Protein AF-A0A0D9NR61-F1 (afdb_monomer_lite)

Radius of gyration: 29.36 Å; chains: 1; bounding box: 54×48×74 Å

InterPro domains:
  IPR004205 Cytochrome b-c1 complex subunit 8 [PF02939] (12-82)
  IPR004205 Cytochrome b-c1 complex subunit 8 [PTHR12119] (12-86)
  IPR036642 Cytochrome b-c1 complex subunit 8 superfamily [G3DSA:1.20.5.210] (4-85)
  IPR036642 Cytochrome b-c1 complex subunit 8 superfamily [SSF81508] (12-86)

Structure (mmCIF, N/CA/C/O backbone):
data_AF-A0A0D9NR61-F1
#
_entry.id   AF-A0A0D9NR61-F1
#
loop_
_atom_site.group_PDB
_atom_site.id
_atom_site.type_symbol
_atom_site.label_atom_id
_atom_site.label_alt_id
_atom_site.label_comp_id
_atom_site.label_asym_id
_atom_site.label_entity_id
_atom_site.label_seq_id
_atom_site.pdbx_PDB_ins_code
_atom_site.Cartn_x
_atom_site.Cartn_y
_atom_site.Cartn_z
_atom_site.occupancy
_atom_site.B_iso_or_equiv
_atom_site.auth_seq_id
_atom_site.auth_comp_id
_atom_site.auth_asym_id
_atom_site.auth_atom_id
_atom_site.pdbx_PDB_model_num
ATOM 1 N N . MET A 1 1 ? 2.950 35.143 15.675 1.00 46.22 1 MET A N 1
ATOM 2 C CA . MET A 1 1 ? 1.814 34.426 15.052 1.00 46.22 1 MET A CA 1
ATOM 3 C C . MET A 1 1 ? 1.524 33.148 15.844 1.00 46.22 1 MET A C 1
ATOM 5 O O . MET A 1 1 ?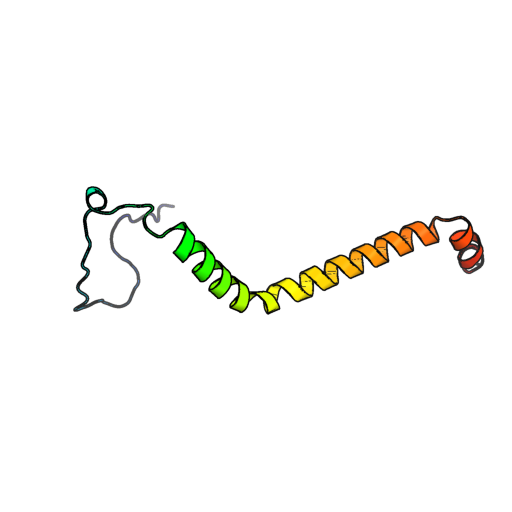 2.231 32.174 15.620 1.00 46.22 1 MET A O 1
ATOM 9 N N . PRO A 1 2 ? 0.562 33.114 16.787 1.00 51.19 2 PRO A N 1
ATOM 10 C CA . PRO A 1 2 ? 0.191 31.864 17.447 1.00 51.19 2 PRO A CA 1
ATOM 11 C C . PRO A 1 2 ? -1.299 31.533 17.245 1.00 51.19 2 PRO A C 1
ATOM 13 O O . PRO A 1 2 ? -2.164 32.098 17.905 1.00 51.19 2 PRO A O 1
ATOM 16 N N . PHE A 1 3 ? -1.597 30.565 16.375 1.00 60.00 3 PHE A N 1
ATOM 17 C CA . PHE A 1 3 ? -2.891 29.870 16.343 1.00 60.00 3 PHE A CA 1
ATOM 18 C C . PHE A 1 3 ? -2.679 28.397 16.698 1.00 60.00 3 PHE A C 1
ATOM 20 O O . PHE A 1 3 ? -2.779 27.511 15.857 1.00 60.00 3 PHE A O 1
ATOM 27 N N . PHE A 1 4 ? -2.379 28.126 17.969 1.00 63.19 4 PHE A N 1
ATOM 28 C CA . PHE A 1 4 ? -2.459 26.772 18.515 1.00 63.19 4 PHE A CA 1
ATOM 29 C C . PHE A 1 4 ? -3.366 26.777 19.745 1.00 63.19 4 PHE A C 1
ATOM 31 O O . PHE A 1 4 ? -2.918 26.779 20.889 1.00 63.19 4 PHE A O 1
ATOM 38 N N . ARG A 1 5 ? -4.682 26.819 19.501 1.00 59.56 5 ARG A N 1
ATOM 39 C CA . ARG A 1 5 ? -5.684 26.597 20.547 1.00 59.56 5 ARG A CA 1
ATOM 40 C C . ARG A 1 5 ? -5.827 25.090 20.745 1.00 59.56 5 ARG A C 1
ATOM 42 O O . ARG A 1 5 ? -6.526 24.411 19.996 1.00 59.56 5 ARG A O 1
ATOM 49 N N . ARG A 1 6 ? -5.112 24.573 21.744 1.00 68.50 6 ARG A N 1
ATOM 50 C CA . ARG A 1 6 ? -5.292 23.229 22.300 1.00 68.50 6 ARG A CA 1
ATOM 51 C C . ARG A 1 6 ? -6.717 23.142 22.875 1.00 68.50 6 ARG A C 1
ATOM 53 O O . ARG A 1 6 ? -7.156 24.081 23.523 1.00 68.50 6 ARG A O 1
ATOM 60 N N . THR A 1 7 ? -7.368 22.008 22.619 1.00 63.12 7 THR A N 1
ATOM 61 C CA . THR A 1 7 ? -8.618 21.489 23.212 1.00 63.12 7 THR A CA 1
ATOM 62 C C . THR A 1 7 ? -9.981 22.026 22.708 1.00 63.12 7 THR A C 1
ATOM 64 O O . THR A 1 7 ? -10.376 23.178 22.859 1.00 63.12 7 THR A O 1
ATOM 67 N N . ILE A 1 8 ? -10.696 21.075 22.086 1.00 63.50 8 ILE A N 1
ATOM 68 C CA . ILE A 1 8 ? -12.146 20.912 21.868 1.00 63.50 8 ILE A CA 1
ATOM 69 C C . ILE A 1 8 ? -12.922 22.142 21.374 1.00 63.50 8 ILE A C 1
ATOM 71 O O . ILE A 1 8 ? -13.909 22.579 21.952 1.00 63.50 8 ILE A O 1
ATOM 75 N N . ALA A 1 9 ? -12.535 22.631 20.204 1.00 60.22 9 ALA A N 1
ATOM 76 C CA . ALA A 1 9 ? -13.502 23.153 19.245 1.00 60.22 9 ALA A CA 1
ATOM 77 C C . ALA A 1 9 ? -13.255 22.430 17.920 1.00 60.22 9 ALA A C 1
ATOM 79 O O . ALA A 1 9 ? -12.676 22.985 16.987 1.00 60.22 9 ALA A O 1
ATOM 80 N N . GLN A 1 10 ? -13.620 21.144 17.863 1.00 66.69 10 GLN A N 1
ATOM 81 C CA . GLN A 1 10 ? -13.695 20.457 16.578 1.00 66.69 10 GLN A CA 1
ATOM 82 C C . GLN A 1 10 ? -14.776 21.198 15.777 1.00 66.69 10 GLN A C 1
ATOM 84 O O . GLN A 1 10 ? -15.925 21.255 16.212 1.00 66.69 10 GLN A O 1
ATOM 89 N N . ARG A 1 11 ? -14.412 21.845 14.663 1.00 59.47 11 ARG A N 1
ATOM 90 C CA . ARG A 1 11 ? -15.349 22.534 13.755 1.00 59.47 11 ARG A CA 1
ATOM 91 C C . ARG A 1 11 ? -16.205 21.504 12.996 1.00 59.47 11 ARG A C 1
ATOM 93 O O . ARG A 1 11 ? -16.103 21.388 11.783 1.00 59.47 11 ARG A O 1
ATOM 100 N N . GLY A 1 12 ? -16.988 20.707 13.716 1.00 72.38 12 GLY A N 1
ATOM 101 C CA . GLY A 1 12 ? -17.947 19.740 13.183 1.00 72.38 12 GLY A CA 1
ATOM 102 C C . GLY A 1 12 ? -19.371 20.084 13.619 1.00 72.38 12 GLY A C 1
ATOM 103 O O . GLY A 1 12 ? -19.576 20.887 14.531 1.00 72.38 12 GLY A O 1
ATOM 104 N N . SER A 1 13 ? -20.368 19.485 12.967 1.00 81.62 13 SER A N 1
ATOM 105 C CA . SER A 1 13 ? -21.774 19.607 13.369 1.00 81.62 13 SER A CA 1
ATOM 106 C C . SER A 1 13 ? -21.977 19.144 14.817 1.00 81.62 13 SER A C 1
ATOM 108 O O . SER A 1 13 ? -21.324 18.200 15.264 1.00 81.62 13 SER A O 1
ATOM 110 N N . LYS A 1 14 ? -22.902 19.779 15.552 1.00 81.38 14 LYS A N 1
ATOM 111 C CA . LYS A 1 14 ? -23.220 19.403 16.941 1.00 81.38 14 LYS A CA 1
ATOM 112 C C . LYS A 1 14 ? -23.667 17.934 16.996 1.00 81.38 14 LYS A C 1
ATOM 114 O O . LYS A 1 14 ? -24.690 17.585 16.417 1.00 81.38 14 LYS A O 1
ATOM 119 N N . GLN A 1 15 ? -22.911 17.089 17.696 1.00 83.00 15 GLN A N 1
ATOM 120 C CA . GLN A 1 15 ? -23.241 15.677 17.904 1.00 83.00 15 GLN A CA 1
ATOM 121 C C . GLN A 1 15 ? -24.094 15.547 19.174 1.00 83.00 15 GLN A C 1
ATOM 123 O O . GLN A 1 15 ? -23.685 15.998 20.243 1.00 83.00 15 GLN A O 1
ATOM 128 N N . LYS A 1 16 ? -25.290 14.958 19.069 1.00 87.81 16 LYS A N 1
ATOM 129 C CA . LYS A 1 16 ? -26.184 14.675 20.204 1.00 87.81 16 LYS A CA 1
ATOM 130 C C . LYS A 1 16 ? -26.668 13.228 20.095 1.00 87.81 16 LYS A C 1
ATOM 132 O O . LYS A 1 16 ? -27.095 12.821 19.024 1.00 87.81 16 LYS A O 1
ATOM 137 N N . GLY A 1 17 ? -26.615 12.472 21.194 1.00 89.12 17 GLY A N 1
ATOM 138 C CA . GLY A 1 17 ? -27.177 11.113 21.272 1.00 89.12 17 GLY A CA 1
ATOM 139 C C . GLY A 1 17 ? -26.277 9.971 20.784 1.00 89.12 17 GLY A C 1
ATOM 140 O O . GLY A 1 17 ? -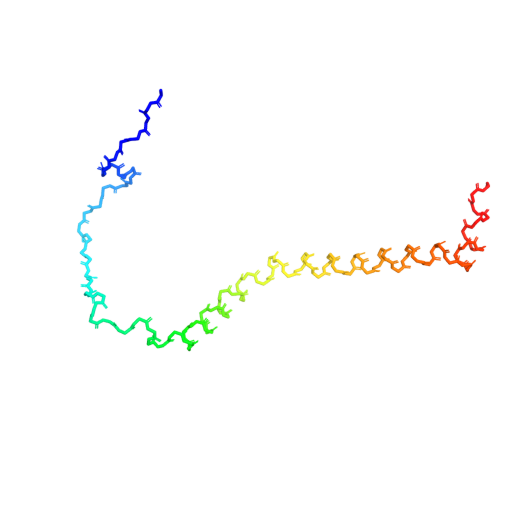26.760 8.853 20.653 1.00 89.12 17 GLY A O 1
ATOM 141 N N . ILE A 1 18 ? -24.989 10.213 20.528 1.00 88.75 18 ILE A N 1
ATOM 142 C CA . ILE A 1 18 ? -24.041 9.153 20.158 1.00 88.75 18 ILE A CA 1
ATOM 143 C C . ILE A 1 18 ? -23.425 8.578 21.437 1.00 88.75 18 ILE A C 1
ATOM 145 O O . ILE A 1 18 ? -22.773 9.303 22.189 1.00 88.75 18 ILE A O 1
ATOM 149 N N . ILE A 1 19 ? -23.639 7.285 21.688 1.00 91.81 19 ILE A N 1
ATOM 150 C CA . ILE A 1 19 ? -23.063 6.566 22.830 1.00 91.81 19 ILE A CA 1
ATOM 151 C C . ILE A 1 19 ? -21.942 5.666 22.307 1.00 91.81 19 ILE A C 1
ATOM 153 O O . ILE A 1 19 ? -22.170 4.819 21.446 1.00 91.81 19 ILE A O 1
ATOM 157 N N . HIS A 1 20 ? -20.728 5.853 22.825 1.00 92.75 20 HIS A N 1
ATOM 158 C CA . HIS A 1 20 ? -19.564 5.045 22.473 1.00 92.75 20 HIS A CA 1
ATOM 159 C C . HIS A 1 20 ? -19.229 4.082 23.607 1.00 92.75 20 HIS A C 1
ATOM 161 O O . HIS A 1 20 ? -19.066 4.495 24.754 1.00 92.75 20 HIS A O 1
ATOM 167 N N . TYR A 1 21 ? -19.066 2.810 23.265 1.00 93.19 21 TYR A N 1
ATOM 168 C CA . TYR A 1 21 ? -18.590 1.784 24.183 1.00 93.19 21 TYR A CA 1
ATOM 169 C C . TYR A 1 21 ? -17.166 1.390 23.800 1.00 93.19 21 TYR A C 1
ATOM 171 O O . TYR A 1 21 ? -16.844 1.268 22.619 1.00 93.19 21 TYR A O 1
ATOM 179 N N . GLY A 1 22 ? -16.312 1.185 24.798 1.00 91.56 22 GLY A N 1
ATOM 180 C CA . GLY A 1 22 ? -14.936 0.745 24.603 1.00 91.56 22 GLY A CA 1
ATOM 181 C C . GLY A 1 22 ? -14.519 -0.224 25.701 1.00 91.56 22 GLY A C 1
ATOM 182 O O . GLY A 1 22 ? -14.921 -0.079 26.855 1.00 91.56 22 GLY A O 1
ATOM 183 N N . LEU A 1 23 ? -13.709 -1.218 25.341 1.00 90.75 23 LEU A N 1
ATOM 184 C CA . LEU A 1 23 ? -13.095 -2.153 26.281 1.00 90.75 23 LEU A CA 1
ATOM 185 C C . LEU A 1 23 ? -11.639 -1.735 26.537 1.00 90.75 23 LEU A C 1
ATOM 187 O O . LEU A 1 23 ? -10.945 -1.314 25.615 1.00 90.75 23 LEU A O 1
ATOM 191 N N . SER A 1 24 ? -11.160 -1.875 27.777 1.00 89.88 24 SER A N 1
ATOM 192 C CA . SER A 1 24 ? -9.754 -1.604 28.120 1.00 89.88 24 SER A CA 1
ATOM 193 C C . SER A 1 24 ? -8.798 -2.455 27.273 1.00 89.88 24 SER A C 1
ATOM 195 O O . SER A 1 24 ? -9.028 -3.655 27.111 1.00 89.88 24 SER A O 1
ATOM 197 N N . ALA A 1 25 ? -7.716 -1.846 26.775 1.00 85.31 25 ALA A N 1
ATOM 198 C CA . ALA A 1 25 ? -6.711 -2.510 25.940 1.00 85.31 25 ALA A CA 1
ATOM 199 C C . ALA A 1 25 ? -6.032 -3.694 26.652 1.00 85.31 25 ALA A C 1
ATOM 201 O O . ALA A 1 25 ? -5.749 -4.704 26.022 1.00 85.31 25 ALA A O 1
ATOM 202 N N . ASN A 1 26 ? -5.882 -3.628 27.980 1.00 90.62 26 ASN A N 1
ATOM 203 C CA . ASN A 1 26 ? -5.286 -4.701 28.787 1.00 90.62 26 ASN A CA 1
ATOM 204 C C . ASN A 1 26 ? -6.161 -5.966 28.855 1.00 90.62 26 ASN A C 1
ATOM 206 O O . ASN A 1 26 ? -5.715 -6.996 29.349 1.00 90.62 26 ASN A O 1
ATOM 210 N N . ARG A 1 27 ? -7.422 -5.878 28.408 1.00 85.75 27 ARG A N 1
ATOM 211 C CA . ARG A 1 27 ? -8.373 -6.998 28.353 1.00 85.75 27 ARG A CA 1
ATOM 212 C C . ARG A 1 27 ? -8.590 -7.530 26.934 1.00 85.75 27 ARG A C 1
ATOM 214 O O .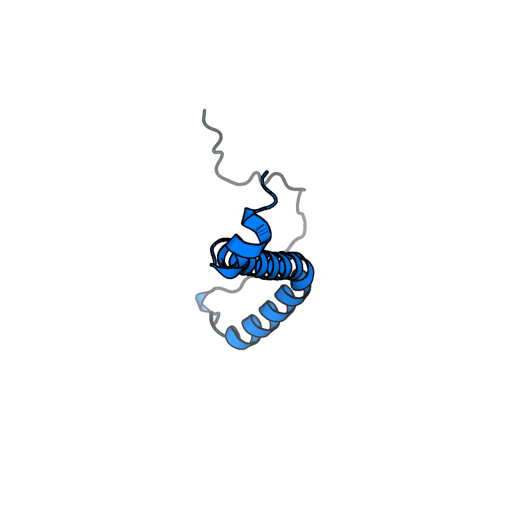 ARG A 1 27 ? -9.406 -8.427 26.755 1.00 85.75 27 ARG A O 1
ATOM 221 N N . GLN A 1 28 ? -7.901 -6.979 25.935 1.00 89.25 28 GLN A N 1
ATOM 222 C CA . GLN A 1 28 ? -7.974 -7.420 24.542 1.00 89.25 28 GLN A CA 1
ATOM 223 C C . GLN A 1 28 ? -6.688 -8.156 24.165 1.00 89.25 28 GLN A C 1
ATOM 225 O O . GLN A 1 28 ? -5.605 -7.785 24.609 1.00 89.25 28 GLN A O 1
ATOM 230 N N . ASN A 1 29 ? -6.799 -9.182 23.322 1.00 84.69 29 ASN A N 1
ATOM 231 C CA . ASN A 1 29 ? -5.631 -9.760 22.671 1.00 84.69 29 ASN A CA 1
ATOM 232 C C . ASN A 1 29 ? -5.325 -8.931 21.407 1.00 84.69 29 ASN A C 1
ATOM 234 O O . ASN A 1 29 ? -6.128 -8.968 20.473 1.00 84.69 29 ASN A O 1
ATOM 238 N N . PRO A 1 30 ? -4.202 -8.191 21.355 1.00 81.81 30 PRO A N 1
ATOM 239 C CA . PRO A 1 30 ? -3.911 -7.267 20.261 1.00 81.81 30 PRO A CA 1
ATOM 240 C C . PRO A 1 30 ? -3.638 -7.967 18.926 1.00 81.81 30 PRO A C 1
ATOM 242 O O . PRO A 1 30 ? -3.732 -7.323 17.886 1.00 81.81 30 PRO A O 1
ATOM 245 N N . THR A 1 31 ? -3.296 -9.261 18.942 1.00 81.06 31 THR A N 1
ATOM 246 C CA . THR A 1 31 ? -2.904 -10.014 17.742 1.00 81.06 31 THR A CA 1
ATOM 247 C C . THR A 1 31 ? -3.878 -11.113 17.339 1.00 81.06 31 THR A C 1
ATOM 249 O O . THR A 1 31 ? -3.673 -11.781 16.321 1.00 81.06 31 THR A O 1
ATOM 252 N N . ALA A 1 32 ? -4.965 -11.290 18.092 1.00 81.81 32 ALA A N 1
ATOM 253 C CA . ALA A 1 32 ? -5.997 -12.257 17.752 1.00 81.81 32 ALA A CA 1
ATOM 254 C C . ALA A 1 32 ? -6.580 -11.959 16.361 1.00 81.81 32 ALA A C 1
ATOM 256 O O . ALA A 1 32 ? -6.998 -10.840 16.080 1.00 81.81 32 ALA A O 1
ATOM 257 N N . GLY A 1 33 ? -6.576 -12.961 15.476 1.00 80.88 33 GLY A N 1
ATOM 258 C CA . GLY A 1 33 ? -7.168 -12.863 14.137 1.00 80.88 33 GLY A CA 1
ATOM 259 C C . GLY A 1 33 ? -6.405 -11.995 13.131 1.00 80.88 33 GLY A C 1
ATOM 260 O O . GLY A 1 33 ? -6.776 -11.991 11.961 1.00 80.88 33 GLY A O 1
ATOM 261 N N . MET A 1 34 ? -5.307 -11.329 13.523 1.00 81.81 34 MET A N 1
ATOM 262 C CA . MET A 1 34 ? -4.606 -10.371 12.656 1.00 81.81 34 MET A CA 1
ATOM 263 C C . MET A 1 34 ? -4.199 -10.961 11.309 1.00 81.81 34 MET A C 1
ATOM 265 O O . MET A 1 34 ? -4.334 -10.283 10.302 1.00 81.81 34 MET A O 1
ATOM 269 N N . VAL A 1 35 ? -3.709 -12.203 11.266 1.00 81.31 35 VAL A N 1
ATOM 270 C CA . VAL A 1 35 ? -3.238 -12.812 10.011 1.00 81.31 35 VAL A CA 1
ATOM 271 C C . VAL A 1 35 ? -4.407 -13.059 9.060 1.00 81.31 35 VAL A C 1
ATOM 273 O O . VAL A 1 35 ? -4.409 -12.550 7.943 1.00 81.31 35 VAL A O 1
ATOM 276 N N . HIS A 1 36 ? -5.425 -13.789 9.518 1.00 81.94 36 HIS A N 1
ATOM 277 C CA . HIS A 1 36 ? -6.622 -14.076 8.730 1.00 81.94 36 HIS A CA 1
ATOM 278 C C . HIS A 1 36 ? -7.299 -12.778 8.261 1.00 81.94 36 HIS A C 1
ATOM 280 O O . HIS A 1 36 ? -7.524 -12.576 7.065 1.00 81.94 36 HIS A O 1
ATOM 286 N N . ASP A 1 37 ? -7.533 -11.846 9.182 1.00 82.69 37 ASP A N 1
ATOM 287 C CA . ASP A 1 37 ? -8.258 -10.616 8.887 1.00 82.69 37 ASP A CA 1
ATOM 288 C C . ASP A 1 37 ? -7.437 -9.657 8.025 1.00 82.69 37 ASP A C 1
ATOM 290 O O . ASP A 1 37 ? -7.987 -9.029 7.120 1.00 82.69 37 ASP A O 1
ATOM 294 N N . ALA A 1 38 ? -6.118 -9.559 8.228 1.00 84.56 38 ALA A N 1
ATOM 295 C CA . ALA A 1 38 ? -5.268 -8.715 7.394 1.00 84.56 38 ALA A CA 1
ATOM 296 C C . ALA A 1 38 ? -5.214 -9.217 5.950 1.00 84.56 38 ALA A C 1
ATOM 298 O O . ALA A 1 38 ? -5.322 -8.392 5.041 1.00 84.56 38 ALA A O 1
ATOM 299 N N . PHE A 1 39 ? -5.100 -10.528 5.714 1.00 87.44 39 PHE A N 1
ATOM 300 C CA . PHE A 1 39 ? -5.046 -11.077 4.356 1.00 87.44 39 PHE A CA 1
ATOM 301 C C . PHE A 1 39 ? -6.333 -10.787 3.579 1.00 87.44 39 PHE A C 1
ATOM 303 O O . PHE A 1 39 ? -6.288 -10.174 2.507 1.00 87.44 39 PHE A O 1
ATOM 310 N N . PHE A 1 40 ? -7.494 -11.142 4.134 1.00 87.12 40 PHE A N 1
ATOM 311 C CA . PHE A 1 40 ? -8.769 -10.947 3.438 1.00 87.12 40 PHE A CA 1
ATOM 312 C C . PHE A 1 40 ? -9.146 -9.469 3.298 1.00 87.12 40 PHE A C 1
ATOM 314 O O . PHE A 1 40 ? -9.656 -9.042 2.257 1.00 87.12 40 PHE A O 1
ATOM 321 N N . ASN A 1 41 ? -8.853 -8.650 4.307 1.00 89.44 41 ASN A N 1
ATOM 322 C CA . ASN A 1 41 ? -9.123 -7.218 4.257 1.00 89.44 41 ASN A CA 1
ATOM 323 C C . ASN A 1 41 ? -8.204 -6.489 3.268 1.00 89.44 41 ASN A C 1
ATOM 325 O O . ASN A 1 41 ? -8.666 -5.608 2.542 1.00 89.44 41 ASN A O 1
ATOM 329 N N . THR A 1 42 ? -6.927 -6.872 3.201 1.00 89.31 42 THR A N 1
ATOM 330 C CA . THR A 1 42 ? -5.982 -6.316 2.226 1.00 89.31 42 THR A CA 1
ATOM 331 C C . THR A 1 42 ? -6.392 -6.703 0.813 1.00 89.31 42 THR A C 1
ATOM 333 O O . THR A 1 42 ? -6.551 -5.816 -0.019 1.00 89.31 42 THR A O 1
ATOM 336 N N . PHE A 1 43 ? -6.705 -7.977 0.551 1.00 90.88 43 PHE A N 1
ATOM 337 C CA . PHE A 1 43 ? -7.186 -8.409 -0.765 1.00 90.88 43 PHE A CA 1
ATOM 338 C C . PHE A 1 43 ? -8.447 -7.646 -1.204 1.00 90.88 43 PHE A C 1
ATOM 340 O O . PHE A 1 43 ? -8.509 -7.109 -2.313 1.00 90.88 43 PHE A O 1
ATOM 347 N N . ARG A 1 44 ? -9.439 -7.516 -0.310 1.00 91.06 44 ARG A N 1
ATOM 348 C CA . ARG A 1 44 ? -10.677 -6.769 -0.582 1.00 91.06 44 ARG A CA 1
ATOM 349 C C . ARG A 1 44 ? -10.427 -5.287 -0.886 1.00 91.06 44 ARG A C 1
ATOM 351 O O . ARG A 1 44 ? -11.178 -4.709 -1.670 1.00 91.06 44 ARG A 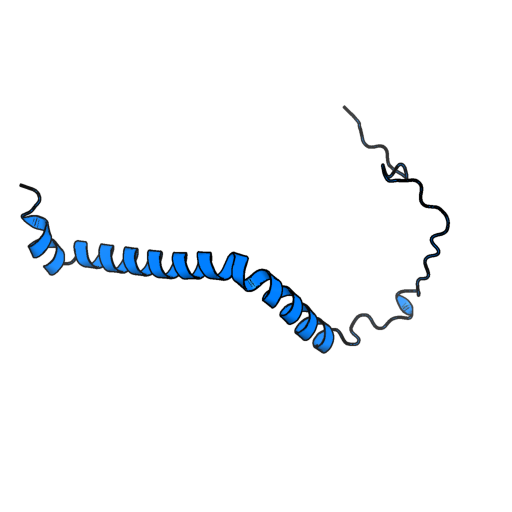O 1
ATOM 358 N N . ARG A 1 45 ? -9.421 -4.662 -0.270 1.00 89.69 45 ARG A N 1
ATOM 359 C CA . ARG A 1 45 ? -9.055 -3.261 -0.540 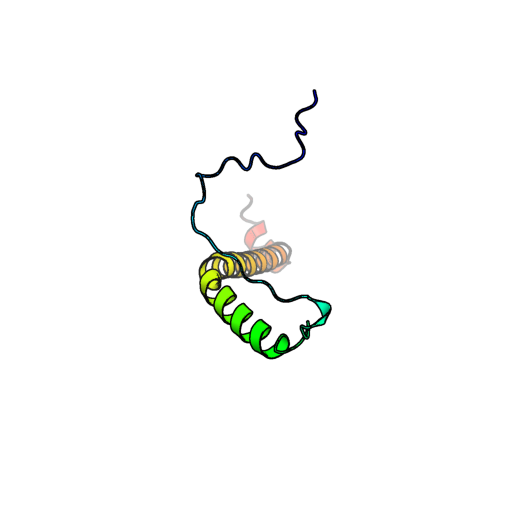1.00 89.69 45 ARG A CA 1
ATOM 360 C C . ARG A 1 45 ? -8.284 -3.123 -1.848 1.00 89.69 45 ARG A C 1
ATOM 362 O O . ARG A 1 45 ? -8.628 -2.261 -2.652 1.00 89.69 45 ARG A O 1
ATOM 369 N N . THR A 1 46 ? -7.315 -4.001 -2.095 1.00 91.62 46 THR A N 1
ATOM 370 C CA . THR A 1 46 ? -6.491 -3.970 -3.308 1.00 91.62 46 THR A CA 1
ATOM 371 C C . THR A 1 46 ? -7.329 -4.204 -4.560 1.00 91.62 46 THR A C 1
ATOM 373 O O . THR A 1 46 ? -7.173 -3.463 -5.525 1.00 91.62 46 THR A O 1
ATOM 376 N N . LYS A 1 47 ? -8.297 -5.136 -4.540 1.00 90.00 47 LYS A N 1
ATOM 377 C CA . LYS A 1 47 ? -9.163 -5.390 -5.709 1.00 90.00 47 LYS A CA 1
ATOM 378 C C . LYS A 1 47 ? -9.978 -4.170 -6.154 1.00 90.00 47 LYS A C 1
ATOM 380 O O . LYS A 1 47 ? -10.245 -4.024 -7.336 1.00 90.00 47 LYS A O 1
ATOM 385 N N . GLY A 1 48 ? -10.379 -3.297 -5.224 1.00 92.12 48 GLY A N 1
ATOM 386 C CA . GLY A 1 48 ? -11.149 -2.093 -5.555 1.00 92.12 48 GLY A CA 1
ATOM 387 C C . GLY A 1 48 ? -10.290 -0.992 -6.172 1.00 92.12 48 GLY A C 1
ATOM 388 O O . GLY A 1 48 ? -10.819 -0.093 -6.811 1.00 92.12 48 GLY A O 1
ATOM 389 N N . GLN A 1 49 ? -8.973 -1.068 -5.975 1.00 91.75 49 GLN A N 1
ATOM 390 C CA . GLN A 1 49 ? -8.026 -0.056 -6.429 1.00 91.75 49 GLN A CA 1
ATOM 391 C C . GLN A 1 49 ? -7.168 -0.511 -7.608 1.00 91.75 49 GLN A C 1
ATOM 393 O O . GLN A 1 49 ? -6.555 0.322 -8.267 1.00 91.75 49 GLN A O 1
ATOM 398 N N . ILE A 1 50 ? -7.132 -1.815 -7.893 1.00 93.00 50 ILE A N 1
ATOM 399 C CA . ILE A 1 50 ? -6.217 -2.415 -8.867 1.00 93.00 50 ILE A CA 1
ATOM 400 C C . ILE A 1 50 ? -6.305 -1.748 -10.242 1.00 93.00 50 ILE A C 1
ATOM 402 O O . ILE A 1 50 ? -5.281 -1.438 -10.833 1.00 93.00 50 ILE A O 1
ATOM 406 N N . PHE A 1 51 ? -7.507 -1.412 -10.710 1.00 92.50 51 PHE A N 1
ATOM 407 C CA . PHE A 1 51 ? -7.696 -0.788 -12.020 1.00 92.50 51 PHE A CA 1
ATOM 408 C C . PHE A 1 51 ? -7.256 0.677 -12.100 1.00 92.50 51 PHE A C 1
ATOM 410 O O . PHE A 1 51 ? -7.098 1.187 -13.202 1.00 92.50 51 PHE A O 1
ATOM 417 N N . TYR A 1 52 ? -7.034 1.359 -10.975 1.00 92.31 52 TYR A N 1
ATOM 418 C CA . TYR A 1 52 ? -6.591 2.754 -11.001 1.00 92.31 52 TYR A CA 1
ATOM 419 C C . TYR A 1 52 ? -5.076 2.884 -11.154 1.00 92.31 52 TYR A C 1
ATOM 421 O O . TYR A 1 52 ? -4.608 3.804 -11.816 1.00 92.31 52 TYR A O 1
ATOM 429 N N . TRP A 1 53 ? -4.303 1.972 -10.561 1.00 93.19 53 TRP A N 1
ATOM 430 C CA . TRP A 1 53 ? -2.841 2.074 -10.544 1.00 93.19 53 TRP A CA 1
ATOM 431 C C . TRP A 1 53 ? -2.142 0.993 -11.371 1.00 93.19 53 TRP A C 1
ATOM 433 O O . TRP A 1 53 ? -1.044 1.235 -11.866 1.00 93.19 53 TRP A O 1
ATOM 443 N N . LEU A 1 54 ? -2.751 -0.180 -11.570 1.00 95.81 54 LEU A N 1
ATOM 444 C CA . LEU A 1 54 ? -2.112 -1.257 -12.325 1.00 95.81 54 LEU A CA 1
ATOM 445 C C . LEU A 1 54 ? -1.946 -0.902 -13.814 1.00 95.81 54 LEU A C 1
ATOM 447 O O . LEU A 1 54 ? -0.835 -1.072 -14.314 1.00 95.81 54 LEU A O 1
ATOM 451 N N . PRO A 1 55 ? -2.959 -0.359 -14.526 1.00 95.94 55 PRO A N 1
ATOM 452 C CA . PRO A 1 55 ? -2.794 -0.003 -15.935 1.00 95.94 55 PRO A CA 1
ATOM 453 C C . PRO A 1 55 ? -1.653 0.990 -16.216 1.00 95.94 55 PRO A C 1
ATOM 455 O O . PRO A 1 55 ? -0.843 0.688 -17.093 1.00 95.94 55 PRO A O 1
ATOM 458 N N . PRO A 1 56 ? -1.505 2.123 -15.490 1.00 95.69 56 PRO A N 1
ATOM 459 C CA . PRO A 1 56 ? -0.390 3.031 -15.747 1.00 95.69 56 PRO A CA 1
ATOM 460 C C . PRO A 1 56 ? 0.975 2.417 -15.405 1.00 95.69 56 PRO A C 1
ATOM 462 O O . PRO A 1 56 ? 1.942 2.694 -16.110 1.00 95.69 56 PRO A O 1
ATOM 465 N N . LEU A 1 57 ? 1.076 1.552 -14.386 1.00 96.62 57 LEU A N 1
ATOM 466 C CA . LEU A 1 57 ? 2.339 0.864 -14.091 1.00 96.62 57 LEU A CA 1
ATOM 467 C C . LEU A 1 57 ? 2.735 -0.126 -15.189 1.00 96.62 57 LEU A C 1
ATOM 469 O O . LEU A 1 57 ? 3.894 -0.154 -15.597 1.00 96.62 57 LEU A O 1
ATOM 473 N N . VAL A 1 58 ? 1.780 -0.915 -15.684 1.00 96.94 58 VAL A N 1
ATOM 474 C CA . VAL A 1 58 ? 2.021 -1.875 -16.769 1.00 96.94 58 VAL A CA 1
ATOM 475 C C . VAL A 1 58 ? 2.403 -1.141 -18.056 1.00 96.94 58 VAL A C 1
ATOM 477 O O . VAL A 1 58 ? 3.386 -1.502 -18.699 1.00 96.94 58 VAL A O 1
ATOM 480 N N . ALA A 1 59 ? 1.688 -0.067 -18.397 1.00 96.75 59 ALA A N 1
ATOM 481 C CA . ALA A 1 59 ? 2.023 0.771 -19.545 1.00 96.75 59 ALA A CA 1
ATOM 482 C C . ALA A 1 59 ? 3.432 1.377 -19.421 1.00 96.75 59 ALA A C 1
ATOM 484 O O . ALA A 1 59 ? 4.205 1.335 -20.376 1.00 96.75 59 ALA A O 1
ATOM 485 N N . GLY A 1 60 ? 3.791 1.888 -18.238 1.00 96.81 60 GLY A N 1
ATOM 486 C CA . GLY A 1 60 ? 5.123 2.430 -17.973 1.00 96.81 60 GLY A CA 1
ATOM 487 C C . GLY A 1 60 ? 6.234 1.387 -18.115 1.00 96.81 60 GLY A C 1
ATOM 488 O O . GLY A 1 60 ? 7.276 1.687 -18.693 1.00 96.81 60 GLY A O 1
ATOM 489 N N . TYR A 1 61 ? 6.003 0.158 -17.646 1.00 96.75 61 TYR A N 1
ATOM 490 C CA . TYR A 1 61 ? 6.960 -0.940 -17.784 1.00 96.75 61 TYR A CA 1
ATOM 491 C C . TYR A 1 61 ? 7.234 -1.277 -19.255 1.00 96.75 61 TYR A C 1
ATOM 493 O O . TYR A 1 61 ? 8.391 -1.305 -19.673 1.00 96.75 61 TYR A O 1
ATOM 501 N N . TYR A 1 62 ? 6.179 -1.454 -20.056 1.00 97.44 62 TYR A N 1
ATOM 502 C CA . TYR A 1 62 ? 6.332 -1.744 -21.482 1.00 97.44 62 TYR A CA 1
ATOM 503 C C . TYR A 1 62 ? 6.968 -0.589 -22.255 1.00 97.44 62 TYR A C 1
ATOM 505 O O . TYR A 1 62 ? 7.822 -0.823 -23.109 1.00 97.44 62 TYR A O 1
ATOM 513 N N . LEU A 1 63 ? 6.601 0.656 -21.939 1.00 96.94 63 LEU A N 1
ATOM 514 C CA . LEU A 1 63 ? 7.202 1.831 -22.564 1.00 96.94 63 LEU A CA 1
ATOM 515 C C . LEU A 1 63 ? 8.703 1.914 -22.265 1.00 96.94 63 LEU A C 1
ATOM 517 O O . LEU A 1 63 ? 9.492 2.195 -23.165 1.00 96.94 63 LEU A O 1
ATOM 521 N N . MET A 1 64 ? 9.098 1.649 -21.017 1.00 94.88 64 MET A N 1
ATOM 522 C CA . MET A 1 64 ? 10.504 1.644 -20.622 1.00 94.88 64 MET A CA 1
ATOM 523 C C . MET A 1 64 ? 11.275 0.536 -21.338 1.00 94.88 64 MET A C 1
ATOM 525 O O . MET A 1 64 ? 12.334 0.805 -21.896 1.00 94.88 64 MET A O 1
ATOM 529 N N . GLN A 1 65 ? 10.730 -0.682 -21.381 1.00 95.38 65 GLN A N 1
ATOM 530 C CA . GLN A 1 65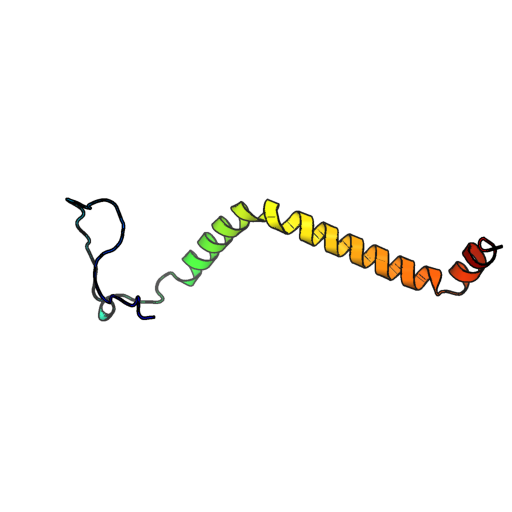 ? 11.361 -1.798 -22.083 1.00 95.38 65 GLN A CA 1
ATOM 531 C C . GLN A 1 65 ? 11.578 -1.477 -23.567 1.00 95.38 65 GLN A C 1
ATOM 533 O O . GLN A 1 65 ? 12.695 -1.609 -24.066 1.00 95.38 65 GLN A O 1
ATOM 538 N N . TRP A 1 66 ? 10.543 -0.974 -24.246 1.00 94.88 66 TRP A N 1
ATOM 539 C CA . TRP A 1 66 ? 10.651 -0.535 -25.636 1.00 94.88 66 TRP A CA 1
ATOM 540 C C . TRP A 1 66 ? 11.717 0.553 -25.811 1.00 94.88 66 TRP A C 1
ATOM 542 O O . TRP A 1 66 ? 12.542 0.469 -26.721 1.00 94.88 66 TRP A O 1
ATOM 552 N N . ALA A 1 67 ? 11.742 1.556 -24.929 1.00 93.50 67 ALA A N 1
ATOM 553 C CA . ALA A 1 67 ? 12.713 2.643 -24.999 1.00 93.50 67 ALA A CA 1
ATOM 554 C C . ALA A 1 67 ? 14.155 2.139 -24.822 1.00 93.50 67 ALA A C 1
ATOM 556 O O . ALA A 1 67 ? 15.049 2.560 -25.557 1.00 93.50 67 ALA A O 1
ATOM 557 N N . THR A 1 68 ? 14.386 1.215 -23.886 1.00 94.00 68 THR A N 1
ATOM 558 C CA . THR A 1 68 ? 15.699 0.605 -23.647 1.00 94.00 68 THR A CA 1
ATOM 559 C C . THR A 1 68 ? 16.152 -0.235 -24.839 1.00 94.00 68 THR A C 1
ATOM 561 O O . THR A 1 68 ? 17.263 -0.042 -25.334 1.00 94.00 68 THR A O 1
ATOM 564 N N . GLU A 1 69 ? 15.297 -1.120 -25.354 1.00 91.31 69 GLU A N 1
ATOM 565 C CA . GLU A 1 69 ? 15.613 -1.958 -26.517 1.00 91.31 69 GLU A CA 1
ATOM 566 C C . GLU A 1 69 ? 15.879 -1.107 -27.765 1.00 91.31 69 GLU A C 1
ATOM 568 O O . GLU A 1 69 ? 16.877 -1.314 -28.462 1.00 91.31 69 GLU A O 1
ATOM 573 N N . ARG A 1 70 ? 15.051 -0.083 -28.011 1.00 88.25 70 ARG A N 1
ATOM 574 C CA . ARG A 1 70 ? 15.237 0.846 -29.132 1.00 88.25 70 ARG A CA 1
ATOM 575 C C . ARG A 1 70 ? 16.533 1.641 -29.001 1.00 88.25 70 ARG A C 1
ATOM 577 O O . ARG A 1 70 ? 17.233 1.808 -29.998 1.00 88.25 70 ARG A O 1
ATOM 584 N N . ASN A 1 71 ? 16.880 2.104 -27.799 1.00 89.75 71 ASN A N 1
ATOM 585 C CA . ASN A 1 71 ? 18.136 2.812 -27.559 1.00 89.75 71 ASN A CA 1
ATOM 586 C C . ASN A 1 71 ? 19.354 1.919 -27.842 1.00 89.75 71 ASN A C 1
ATOM 588 O O . ASN A 1 71 ? 20.254 2.325 -28.578 1.00 89.75 71 ASN A O 1
ATOM 592 N N . HIS A 1 72 ? 19.355 0.685 -27.330 1.00 90.12 72 HIS A N 1
ATOM 593 C CA . HIS A 1 72 ? 20.429 -0.273 -27.593 1.00 90.12 72 HIS A CA 1
ATOM 594 C C . HIS A 1 72 ? 20.544 -0.627 -29.077 1.00 90.12 72 HIS A C 1
ATOM 596 O O . HIS A 1 72 ? 21.656 -0.709 -29.602 1.00 90.12 72 HIS A O 1
ATOM 602 N N . TYR A 1 73 ? 19.416 -0.794 -29.768 1.00 86.56 73 TYR A N 1
ATOM 603 C CA . TYR A 1 73 ? 19.399 -1.082 -31.196 1.00 86.56 73 TYR A CA 1
ATOM 604 C C . TYR A 1 73 ? 20.000 0.063 -32.023 1.00 86.56 73 TYR A C 1
ATOM 606 O O . TYR A 1 73 ? 20.878 -0.187 -32.846 1.00 86.56 73 TYR A O 1
ATOM 614 N N . LEU A 1 74 ? 19.620 1.317 -31.759 1.00 84.00 74 LEU A N 1
ATOM 615 C CA . LEU A 1 74 ? 20.171 2.486 -32.460 1.00 84.00 74 LEU A CA 1
ATOM 616 C C . LEU A 1 74 ? 21.682 2.660 -32.233 1.00 84.00 74 LEU A C 1
ATOM 618 O O . LEU A 1 74 ? 22.400 3.096 -33.126 1.00 84.00 74 LEU A O 1
ATOM 622 N N . GLN A 1 75 ? 22.185 2.279 -31.057 1.00 81.12 75 GLN A N 1
ATOM 623 C CA . GLN A 1 75 ? 23.620 2.320 -30.756 1.00 81.12 75 GLN A CA 1
ATOM 624 C C . GLN A 1 75 ? 24.403 1.120 -31.312 1.00 81.12 75 GLN A C 1
ATOM 626 O O . GLN A 1 75 ? 25.642 1.145 -31.342 1.00 81.12 75 GLN A O 1
ATOM 631 N N . SER A 1 76 ? 23.707 0.076 -31.767 1.00 82.31 76 SER A N 1
ATOM 632 C CA . SER A 1 76 ? 24.308 -1.117 -32.358 1.00 82.31 76 SER A CA 1
ATOM 633 C C . SER A 1 76 ? 24.855 -0.852 -33.766 1.00 82.31 76 SER A C 1
ATOM 635 O O . SER A 1 76 ? 24.511 0.129 -34.423 1.00 82.31 76 SER A O 1
ATOM 637 N N . LYS A 1 77 ? 25.720 -1.748 -34.255 1.00 77.31 77 LYS A N 1
ATOM 638 C CA . LYS A 1 77 ? 26.289 -1.643 -35.609 1.00 77.31 77 LYS A CA 1
ATOM 639 C C . LYS A 1 77 ? 25.223 -1.754 -36.704 1.00 77.31 77 LYS A C 1
ATOM 641 O O . LYS A 1 77 ? 25.331 -1.054 -37.700 1.00 77.31 77 LYS A O 1
ATOM 646 N N . ALA A 1 78 ? 24.210 -2.599 -36.502 1.00 78.62 78 ALA A N 1
ATOM 647 C CA . ALA A 1 78 ? 23.108 -2.759 -37.449 1.00 78.62 78 ALA A CA 1
ATOM 648 C C . ALA A 1 78 ? 22.236 -1.494 -37.494 1.00 78.62 78 ALA A C 1
ATOM 650 O O . ALA A 1 78 ? 21.979 -0.965 -38.566 1.00 78.62 78 ALA A O 1
ATOM 651 N N . GLY A 1 79 ? 21.896 -0.932 -36.327 1.00 70.31 79 GLY A N 1
ATOM 652 C CA . GLY A 1 79 ? 21.125 0.313 -36.250 1.00 70.31 79 GLY A CA 1
ATOM 653 C C . GLY A 1 79 ? 21.853 1.527 -36.834 1.00 70.31 79 GLY A C 1
ATOM 654 O O . GLY A 1 79 ? 21.214 2.372 -37.451 1.00 70.31 79 GLY A O 1
ATOM 655 N N . ARG A 1 80 ? 23.187 1.599 -36.715 1.00 71.50 80 ARG A N 1
ATOM 656 C CA . ARG A 1 80 ? 23.987 2.637 -37.390 1.00 71.50 80 ARG A CA 1
ATOM 657 C C . ARG A 1 80 ? 24.055 2.464 -38.905 1.00 71.50 80 ARG A C 1
ATOM 659 O O . ARG A 1 80 ? 24.166 3.463 -39.593 1.00 71.50 80 ARG A O 1
ATOM 666 N N . ALA A 1 81 ? 24.014 1.234 -39.412 1.00 73.12 81 ALA A N 1
ATOM 667 C CA . ALA A 1 81 ? 24.003 0.979 -40.851 1.00 73.12 81 ALA A CA 1
ATOM 668 C C . ALA A 1 81 ? 22.635 1.283 -41.487 1.00 73.12 81 ALA A C 1
ATOM 670 O O . ALA A 1 81 ? 22.584 1.651 -42.649 1.00 73.12 81 ALA A O 1
ATOM 671 N N . GLU A 1 82 ? 21.539 1.144 -40.735 1.00 72.19 82 GLU A N 1
ATOM 672 C CA . GLU A 1 82 ? 20.184 1.426 -41.232 1.00 72.19 82 GLU A CA 1
ATOM 673 C C . GLU A 1 82 ? 19.772 2.901 -41.083 1.00 72.19 82 GLU A C 1
ATOM 675 O O . GLU A 1 82 ? 19.134 3.440 -41.976 1.00 72.19 82 GLU A O 1
ATOM 680 N N . PHE A 1 83 ? 20.142 3.570 -39.982 1.00 69.38 83 PHE A N 1
ATOM 681 C CA . PHE A 1 83 ? 19.741 4.962 -39.696 1.00 69.38 83 PHE A CA 1
ATOM 682 C C . PHE A 1 83 ? 20.887 5.982 -39.829 1.00 69.38 83 PHE A C 1
ATOM 684 O O . PHE A 1 83 ? 20.686 7.167 -39.576 1.00 69.38 83 PHE A O 1
ATOM 691 N N . GLY A 1 84 ? 22.104 5.540 -40.165 1.00 62.09 84 GLY A N 1
ATOM 692 C CA . GLY A 1 84 ? 23.267 6.419 -40.338 1.00 62.09 84 GLY A CA 1
ATOM 693 C C . GLY A 1 84 ? 23.257 7.209 -41.647 1.00 62.09 84 GLY A C 1
ATOM 694 O O . GLY A 1 84 ? 23.795 8.312 -41.669 1.00 62.09 84 GLY A O 1
ATOM 695 N N . ASP A 1 85 ? 22.600 6.678 -42.681 1.00 59.75 85 ASP A N 1
ATOM 696 C CA . ASP A 1 85 ? 22.549 7.268 -44.027 1.00 59.75 85 ASP A CA 1
ATOM 697 C C . ASP A 1 85 ? 21.302 8.155 -44.248 1.00 59.75 85 ASP A C 1
ATOM 699 O O . ASP A 1 85 ? 21.228 8.884 -45.229 1.00 59.75 85 ASP A O 1
ATOM 703 N N . GLU A 1 86 ? 20.320 8.141 -43.334 1.00 57.94 86 GLU A N 1
ATOM 704 C CA . GLU A 1 86 ? 19.106 8.985 -43.407 1.00 57.94 86 GLU A CA 1
ATOM 705 C C . GLU A 1 86 ? 19.316 10.416 -42.865 1.00 57.94 86 GLU A C 1
ATOM 707 O O . GLU A 1 86 ? 18.390 11.227 -42.872 1.00 57.94 86 GLU A O 1
ATOM 712 N N . ALA A 1 87 ? 20.510 10.726 -42.350 1.00 53.25 87 ALA A N 1
ATOM 713 C CA . ALA A 1 87 ? 20.856 12.035 -41.791 1.00 53.25 87 ALA A CA 1
ATOM 714 C C . ALA A 1 87 ? 21.565 12.978 -42.789 1.00 53.25 87 ALA A C 1
ATOM 716 O O . ALA A 1 87 ? 22.069 14.020 -42.359 1.00 53.25 87 ALA A O 1
ATOM 717 N N . GLU A 1 88 ? 21.607 12.627 -44.081 1.00 42.88 88 GLU A N 1
ATOM 718 C CA . GLU A 1 88 ? 22.044 13.507 -45.183 1.00 42.88 88 GLU A CA 1
ATOM 719 C C . GLU A 1 88 ? 20.855 14.141 -45.922 1.00 42.88 88 GLU A C 1
ATOM 721 O O . GLU A 1 88 ? 19.902 13.412 -46.283 1.00 42.88 88 GLU A O 1
#

Secondary structure (DSSP, 8-state):
------S----SPPP-S-------GGGS-TTTTHHHHHHHHHHHHHHHHHHHHHHHHHHHHHHHHHHHHHHHHHHSHHHHHHHSSTT-

Organism: NCBI:txid1291518

Sequence (88 aa):
MPFFRRTIAQRGSKQKGIIHYGLSANRQNPTAGMVHDAFFNTFRRTKGQIFYWLPPLVAGYYLMQWATERNHYLQSKAGRAEFGDEAE

pLDDT: mean 82.39, std 13.25, range [42.88, 97.44]

Foldseek 3Di:
DDDDDPDDPPVDDDDDDDDDDDDDPVPDDPCPCCVVCVVVVVVVVCVVCCVVPVVVVVVVVVVVVVVVVVVVCCVDPNVCVVCVVVVD